Protein AF-A0A6N8Z4J7-F1 (afdb_monomer_lite)

Structure (mmCIF, N/CA/C/O backbone):
data_AF-A0A6N8Z4J7-F1
#
_entry.id   AF-A0A6N8Z4J7-F1
#
loop_
_atom_site.group_PDB
_atom_site.id
_atom_site.type_symbol
_atom_site.label_atom_id
_atom_site.label_alt_id
_atom_site.label_comp_id
_atom_site.label_asym_id
_atom_site.label_entity_id
_atom_site.label_seq_id
_atom_site.pdbx_PDB_ins_code
_atom_site.Cartn_x
_atom_site.Cartn_y
_atom_site.Cartn_z
_atom_site.occupancy
_atom_site.B_iso_or_equiv
_atom_site.auth_seq_id
_atom_site.auth_comp_id
_atom_site.auth_asym_id
_atom_site.auth_atom_id
_atom_site.pdbx_PDB_model_num
ATOM 1 N N . MET A 1 1 ? -6.215 8.181 -23.570 1.00 34.22 1 MET A N 1
ATOM 2 C CA . MET A 1 1 ? -7.420 8.150 -22.717 1.00 34.22 1 MET A CA 1
ATOM 3 C C . MET A 1 1 ? -6.942 7.757 -21.334 1.00 34.22 1 MET A C 1
ATOM 5 O O . MET A 1 1 ? -6.349 6.686 -21.263 1.00 34.22 1 MET A O 1
ATOM 9 N N . PRO A 1 2 ? -7.074 8.580 -20.283 1.00 39.25 2 PRO A N 1
ATOM 10 C CA . PRO A 1 2 ? -6.842 8.062 -18.947 1.00 39.25 2 PRO A CA 1
ATOM 11 C C . PRO A 1 2 ? -8.032 7.151 -18.633 1.00 39.25 2 PRO A C 1
ATOM 13 O O . PRO A 1 2 ? -9.180 7.585 -18.686 1.00 39.25 2 PRO A O 1
ATOM 16 N N . LYS A 1 3 ? -7.770 5.857 -18.452 1.00 40.53 3 LYS A N 1
ATOM 17 C CA . LYS A 1 3 ? -8.715 4.985 -17.760 1.00 40.53 3 LYS A CA 1
ATOM 18 C C . LYS A 1 3 ? -8.594 5.373 -16.293 1.00 40.53 3 LYS A C 1
ATOM 20 O O . LYS A 1 3 ? -7.505 5.238 -15.748 1.00 40.53 3 LYS A O 1
ATOM 25 N N . ASP A 1 4 ? -9.679 5.836 -15.689 1.00 45.12 4 ASP A N 1
ATOM 26 C CA . ASP A 1 4 ? -9.839 5.765 -14.239 1.00 45.12 4 ASP A CA 1
ATOM 27 C C . ASP A 1 4 ? -9.747 4.271 -13.869 1.00 45.12 4 ASP A C 1
ATOM 29 O O . ASP A 1 4 ? -10.698 3.509 -14.077 1.00 45.12 4 ASP A O 1
ATOM 33 N N . SER A 1 5 ? -8.557 3.799 -13.479 1.00 52.47 5 SER A N 1
ATOM 34 C CA . SER A 1 5 ? -8.307 2.395 -13.140 1.00 52.47 5 SER A CA 1
ATOM 35 C C . SER A 1 5 ? -8.577 2.167 -11.658 1.00 52.47 5 SER A C 1
ATOM 37 O O . SER A 1 5 ? -7.670 2.009 -10.851 1.00 52.47 5 SER A O 1
ATOM 39 N N . ASN A 1 6 ? -9.859 2.117 -11.295 1.00 56.72 6 ASN A N 1
ATOM 40 C CA . ASN A 1 6 ? -10.246 1.515 -10.022 1.00 56.72 6 ASN A CA 1
ATOM 41 C C . ASN A 1 6 ? -10.109 -0.004 -10.152 1.00 56.72 6 ASN A C 1
ATOM 43 O O . ASN A 1 6 ? -10.872 -0.642 -10.888 1.00 56.72 6 ASN A O 1
ATOM 47 N N . ARG A 1 7 ? -9.111 -0.577 -9.471 1.00 61.56 7 ARG A N 1
ATOM 48 C CA . ARG A 1 7 ? -8.841 -2.018 -9.476 1.00 61.56 7 ARG A CA 1
ATOM 49 C C . ARG A 1 7 ? -9.317 -2.648 -8.178 1.00 61.56 7 ARG A C 1
ATOM 51 O O . ARG A 1 7 ? -9.044 -2.168 -7.082 1.00 61.56 7 ARG A O 1
ATOM 58 N N . VAL A 1 8 ? -10.017 -3.761 -8.347 1.00 57.38 8 VAL A N 1
ATOM 59 C CA . VAL A 1 8 ? -10.501 -4.601 -7.258 1.00 57.38 8 VAL A CA 1
ATOM 60 C C . VAL A 1 8 ? -9.494 -5.708 -7.026 1.00 57.38 8 VAL A C 1
ATOM 62 O O . VAL A 1 8 ? -9.323 -6.552 -7.907 1.00 57.38 8 VAL A O 1
ATOM 65 N N . VAL A 1 9 ? -8.858 -5.728 -5.859 1.00 61.03 9 VAL A N 1
ATOM 66 C CA . VAL A 1 9 ? -8.014 -6.856 -5.458 1.00 61.03 9 VAL A CA 1
ATOM 67 C C . VAL A 1 9 ? -8.893 -7.833 -4.686 1.00 61.03 9 VAL A C 1
ATOM 69 O O . VAL A 1 9 ? -9.401 -7.521 -3.604 1.00 61.03 9 VAL A O 1
ATOM 72 N N . PHE A 1 10 ? -9.149 -8.994 -5.294 1.00 55.41 10 PHE A N 1
ATOM 73 C CA . PHE A 1 10 ? -9.914 -10.054 -4.649 1.00 55.41 10 PHE A CA 1
ATOM 74 C C . PHE A 1 10 ? -8.996 -10.885 -3.758 1.00 55.41 10 PHE A C 1
ATOM 76 O O . PHE A 1 10 ? -7.958 -11.347 -4.228 1.00 55.41 10 PHE A O 1
ATOM 83 N N . PRO A 1 11 ? -9.391 -11.124 -2.506 1.00 54.56 11 PRO A N 1
ATOM 84 C CA . PRO A 1 11 ? -8.636 -12.013 -1.653 1.00 54.56 11 PRO A CA 1
ATOM 85 C C . PRO A 1 11 ? -8.536 -13.474 -2.090 1.00 54.56 11 PRO A C 1
ATOM 87 O O . PRO A 1 11 ? -9.470 -13.983 -2.718 1.00 54.56 11 PRO A O 1
ATOM 90 N N . PRO A 1 12 ? -7.525 -14.197 -1.578 1.00 53.53 12 PRO A N 1
ATOM 91 C CA . PRO A 1 12 ? -7.574 -15.649 -1.411 1.00 53.53 12 PRO A CA 1
ATOM 92 C C . PRO A 1 12 ? -8.661 -16.099 -0.408 1.00 53.53 12 PRO A C 1
ATOM 94 O O . PRO A 1 12 ? -9.192 -15.309 0.377 1.00 53.53 12 PRO A O 1
ATOM 97 N N . GLU A 1 13 ? -9.009 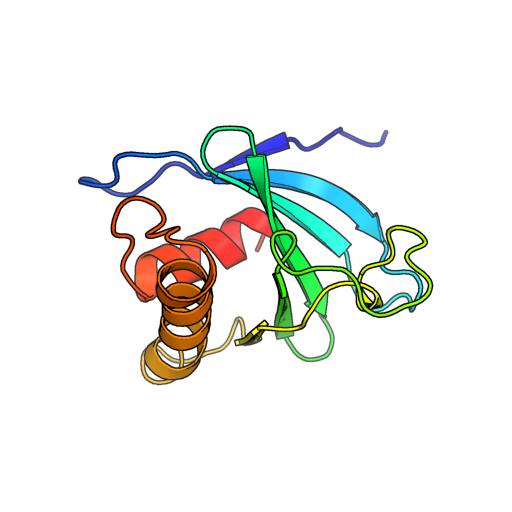-17.392 -0.420 1.00 47.62 13 GLU A N 1
ATOM 98 C CA . GLU A 1 13 ? -10.011 -17.976 0.490 1.00 47.62 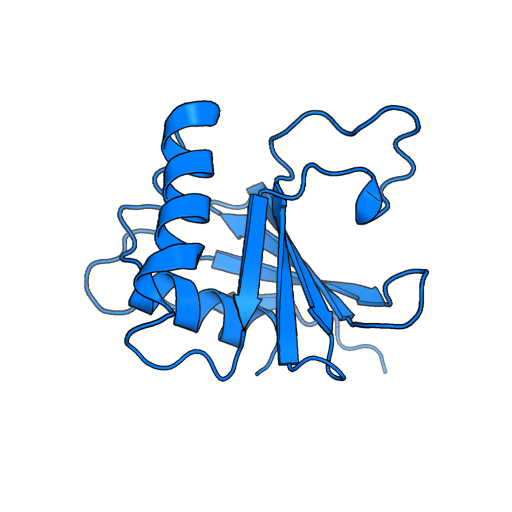13 GLU A CA 1
ATOM 99 C C . GLU A 1 13 ? -9.740 -17.634 1.971 1.00 47.62 13 GLU A C 1
ATOM 101 O O . GLU A 1 13 ? -8.672 -17.923 2.499 1.00 47.62 13 GLU A O 1
ATOM 106 N N . GLY A 1 14 ? -10.740 -17.069 2.663 1.00 51.16 14 GLY A N 1
ATOM 107 C CA . GLY A 1 14 ? -10.687 -16.771 4.105 1.00 51.16 14 GLY A CA 1
ATOM 108 C C . GLY A 1 14 ? -10.590 -15.284 4.458 1.00 51.16 14 GLY A C 1
ATOM 109 O O . GLY A 1 14 ? -10.905 -14.910 5.590 1.00 51.16 14 GLY A O 1
ATOM 110 N N . TRP A 1 15 ? -10.255 -14.420 3.500 1.00 63.72 15 TRP A N 1
ATOM 111 C CA . TRP A 1 15 ? -10.223 -12.979 3.732 1.00 63.72 15 TRP A CA 1
ATOM 112 C C . TRP A 1 15 ? -11.626 -12.368 3.687 1.00 63.72 15 TRP A C 1
ATOM 114 O O . TRP A 1 15 ? -12.416 -12.614 2.774 1.00 63.72 15 TRP A O 1
ATOM 124 N N . GLN A 1 16 ? -11.944 -11.536 4.674 1.00 58.53 16 GLN A N 1
ATOM 125 C CA . GLN A 1 16 ? -13.305 -11.020 4.835 1.00 58.53 16 GLN A CA 1
ATOM 126 C C . GLN A 1 16 ? -13.570 -9.717 4.076 1.00 58.53 16 GLN A C 1
ATOM 128 O O . GLN A 1 16 ? -14.713 -9.263 4.042 1.00 58.53 16 GLN A O 1
ATOM 133 N N . ASN A 1 17 ? -12.543 -9.066 3.524 1.00 63.91 17 ASN A N 1
ATOM 134 C CA . ASN A 1 17 ? -12.651 -7.691 3.049 1.00 63.91 17 ASN A CA 1
ATOM 135 C C . ASN A 1 17 ? -11.765 -7.429 1.826 1.00 63.91 17 ASN A C 1
ATOM 137 O O . ASN A 1 17 ? -10.759 -8.090 1.608 1.00 63.91 17 ASN A O 1
ATOM 141 N N . ARG A 1 18 ? -12.184 -6.453 1.024 1.00 70.62 18 ARG A N 1
ATOM 142 C CA . ARG A 1 18 ? -11.609 -6.090 -0.272 1.00 70.62 18 ARG A CA 1
ATOM 143 C C . ARG A 1 18 ? -10.680 -4.886 -0.119 1.00 70.62 18 ARG A C 1
ATOM 145 O O . ARG A 1 18 ? -11.041 -3.940 0.586 1.00 70.62 18 ARG A O 1
ATOM 152 N N . LEU A 1 19 ? -9.529 -4.928 -0.793 1.00 82.62 19 LEU A N 1
ATOM 153 C CA . LEU A 1 19 ? -8.728 -3.736 -1.058 1.00 82.62 19 LEU A CA 1
ATOM 154 C C . LEU A 1 19 ? -9.078 -3.191 -2.440 1.00 82.62 19 LEU A C 1
ATOM 156 O O . LEU A 1 19 ? -9.162 -3.933 -3.421 1.00 82.62 19 LEU A O 1
ATOM 160 N N . ASP A 1 20 ? -9.289 -1.885 -2.491 1.00 85.06 20 ASP A N 1
ATOM 161 C CA . ASP A 1 20 ? -9.532 -1.142 -3.720 1.00 85.06 20 ASP A CA 1
ATOM 162 C C . ASP A 1 20 ? -8.371 -0.185 -3.947 1.00 85.06 20 ASP A C 1
ATOM 164 O O . ASP A 1 20 ? -8.065 0.616 -3.067 1.00 85.06 20 ASP A O 1
ATOM 168 N N . ALA A 1 21 ? -7.733 -0.273 -5.110 1.00 88.94 21 ALA A N 1
ATOM 169 C CA . ALA A 1 21 ? -6.675 0.645 -5.507 1.00 88.94 21 ALA A CA 1
ATOM 170 C C . ALA A 1 21 ? -7.211 1.649 -6.529 1.00 88.94 21 ALA A C 1
ATOM 172 O O . ALA A 1 21 ? -7.809 1.257 -7.536 1.00 88.94 21 ALA A O 1
ATOM 173 N N . GLU A 1 22 ? -6.970 2.929 -6.273 1.00 89.56 22 GLU A N 1
ATOM 174 C CA . GLU A 1 22 ? -7.246 4.036 -7.183 1.00 89.56 22 GLU A CA 1
ATOM 175 C C . GLU A 1 22 ? -5.922 4.678 -7.598 1.00 89.56 22 GLU A C 1
ATOM 177 O O . GLU A 1 22 ? -5.134 5.119 -6.758 1.00 89.56 22 GLU A O 1
ATOM 182 N N . HIS A 1 23 ? -5.666 4.739 -8.903 1.00 87.50 23 HIS A N 1
ATOM 183 C CA . HIS A 1 23 ? -4.523 5.468 -9.439 1.00 87.50 23 HIS A CA 1
ATOM 184 C C . HIS A 1 23 ? -4.774 6.980 -9.355 1.00 87.50 23 HIS A C 1
ATOM 186 O O . HIS A 1 23 ? -5.635 7.520 -10.048 1.00 87.50 23 HIS A O 1
ATOM 192 N N . ILE A 1 24 ? -3.983 7.676 -8.536 1.00 85.94 24 ILE A N 1
ATOM 193 C CA . ILE A 1 24 ? -4.162 9.112 -8.254 1.00 85.94 24 ILE A CA 1
ATOM 194 C C . ILE A 1 24 ? -3.189 10.011 -9.034 1.00 85.94 24 ILE A C 1
ATOM 196 O O . ILE A 1 24 ? -3.210 11.236 -8.885 1.00 85.94 24 ILE A O 1
ATOM 200 N N . GLY A 1 25 ? -2.339 9.418 -9.878 1.00 82.12 25 GLY A N 1
ATOM 201 C CA . GLY A 1 25 ? -1.435 10.117 -10.788 1.00 82.12 25 GLY A CA 1
ATOM 202 C C . GLY A 1 25 ? 0.054 9.892 -10.503 1.00 82.12 25 GLY A C 1
ATOM 203 O O . GLY A 1 25 ? 0.425 9.094 -9.646 1.00 82.12 25 GLY A O 1
ATOM 204 N N . PRO A 1 26 ? 0.938 10.605 -11.220 1.00 79.44 26 PRO A N 1
ATOM 205 C CA . PRO A 1 26 ? 2.378 10.458 -11.057 1.00 79.44 26 PRO A CA 1
ATOM 206 C C . PRO A 1 26 ? 2.866 11.138 -9.778 1.00 79.44 26 PRO A C 1
ATOM 208 O O . PRO A 1 26 ? 2.407 12.233 -9.438 1.00 79.44 26 PRO A O 1
ATOM 211 N N . ASP A 1 27 ? 3.858 10.540 -9.118 1.00 77.75 27 ASP A N 1
ATOM 212 C CA . ASP A 1 27 ? 4.575 11.217 -8.040 1.00 77.75 27 ASP A CA 1
ATOM 213 C C . ASP A 1 27 ? 5.270 12.495 -8.555 1.00 77.75 27 ASP A C 1
ATOM 215 O O . ASP A 1 27 ? 5.795 12.544 -9.673 1.00 77.75 27 ASP A O 1
ATOM 219 N N . ARG A 1 28 ? 5.284 13.558 -7.737 1.00 59.25 28 ARG A N 1
ATOM 220 C CA . ARG A 1 28 ? 5.791 14.885 -8.136 1.00 59.25 28 ARG A CA 1
ATOM 221 C C . ARG A 1 28 ? 7.289 14.886 -8.438 1.00 59.25 28 ARG A C 1
ATOM 223 O O . ARG A 1 28 ? 7.750 15.794 -9.129 1.00 59.25 28 ARG A O 1
ATOM 230 N N . PHE A 1 29 ? 8.030 13.892 -7.950 1.00 58.75 29 PHE A N 1
ATOM 231 C CA . PHE A 1 29 ? 9.458 13.732 -8.216 1.00 58.75 29 PHE A CA 1
ATOM 232 C C . PHE A 1 29 ? 9.752 12.800 -9.400 1.00 58.75 29 PHE A C 1
ATOM 234 O O . PHE A 1 29 ? 10.915 12.600 -9.743 1.00 58.75 29 PHE A O 1
ATOM 241 N N . GLY A 1 30 ? 8.709 12.306 -10.082 1.00 57.47 30 GLY A N 1
ATOM 242 C CA . GLY A 1 30 ? 8.817 11.617 -11.369 1.00 57.47 30 GLY A CA 1
ATOM 243 C C . GLY A 1 30 ? 9.341 10.184 -11.294 1.00 57.47 30 GLY A C 1
ATOM 244 O O . GLY A 1 30 ? 9.707 9.634 -12.331 1.00 57.47 30 GLY A O 1
ATOM 245 N N . ASN A 1 31 ? 9.380 9.585 -10.103 1.00 63.19 31 ASN A N 1
ATOM 246 C CA . ASN A 1 31 ? 9.957 8.255 -9.904 1.00 63.19 31 ASN A CA 1
ATOM 247 C C . ASN A 1 31 ? 8.922 7.120 -9.887 1.00 63.19 31 ASN A C 1
ATOM 249 O O . ASN A 1 31 ? 9.317 5.965 -9.843 1.00 63.19 31 ASN A O 1
ATOM 253 N N . GLY A 1 32 ? 7.617 7.407 -9.970 1.00 75.69 32 GLY A N 1
ATOM 254 C CA . GLY A 1 32 ? 6.614 6.347 -9.892 1.00 75.69 32 GLY A CA 1
ATOM 255 C C . GLY A 1 32 ? 5.171 6.778 -10.112 1.00 75.69 32 GLY A C 1
ATOM 256 O O . GLY A 1 32 ? 4.860 7.970 -10.186 1.00 75.69 32 GLY A O 1
ATOM 257 N N . GLN A 1 33 ? 4.290 5.781 -10.210 1.00 84.00 33 GLN A N 1
ATOM 258 C CA . GLN A 1 33 ? 2.836 5.966 -10.180 1.00 84.00 33 GLN A CA 1
ATOM 259 C C . GLN A 1 33 ? 2.343 5.879 -8.731 1.00 84.00 33 GLN A C 1
ATOM 261 O O . GLN A 1 33 ? 2.793 5.007 -7.982 1.00 84.00 33 GLN A O 1
ATOM 266 N N . MET A 1 34 ? 1.444 6.786 -8.341 1.00 89.06 34 MET A N 1
ATOM 267 C CA . MET A 1 34 ? 0.829 6.799 -7.016 1.00 89.06 34 MET A CA 1
ATOM 268 C C . MET A 1 34 ? -0.522 6.091 -7.019 1.00 89.06 34 MET A C 1
ATOM 270 O O . MET A 1 34 ? -1.366 6.349 -7.880 1.00 89.06 34 MET A O 1
ATOM 274 N N . TYR A 1 35 ? -0.766 5.303 -5.976 1.00 90.88 35 TYR A N 1
ATOM 275 C CA . TYR A 1 35 ? -2.036 4.612 -5.770 1.00 90.88 35 TYR A CA 1
ATOM 276 C C . TYR A 1 35 ? -2.544 4.829 -4.349 1.00 90.88 35 TYR A C 1
ATOM 278 O O . TYR A 1 35 ? -1.792 4.630 -3.394 1.00 90.88 35 TYR A O 1
ATOM 286 N N . ASP A 1 36 ? -3.813 5.201 -4.206 1.00 92.69 36 ASP A N 1
ATOM 287 C CA . ASP A 1 36 ? -4.514 5.140 -2.925 1.00 92.69 36 ASP A CA 1
ATOM 288 C C . ASP A 1 36 ? -5.181 3.782 -2.786 1.00 92.69 36 ASP A C 1
ATOM 290 O O . ASP A 1 36 ? -5.965 3.369 -3.636 1.00 92.69 36 ASP A O 1
ATOM 294 N N . VAL A 1 37 ? -4.862 3.085 -1.701 1.00 92.38 37 VAL A N 1
ATOM 295 C CA . VAL A 1 37 ? -5.448 1.791 -1.379 1.00 92.38 37 VAL A CA 1
ATOM 296 C C . VAL A 1 37 ? -6.425 1.976 -0.234 1.00 92.38 37 VAL A C 1
ATOM 298 O O . VAL A 1 37 ? -6.073 2.442 0.857 1.00 92.38 37 VAL A O 1
ATOM 301 N N . SER A 1 38 ? -7.664 1.595 -0.502 1.00 91.25 38 SER A N 1
ATOM 302 C CA . SER A 1 38 ? -8.790 1.708 0.406 1.00 91.25 38 SER A CA 1
ATOM 303 C C . SER A 1 38 ? -9.183 0.351 0.965 1.00 91.25 38 SER A C 1
ATOM 305 O O . SER A 1 38 ? -9.201 -0.654 0.257 1.00 91.25 38 SER A O 1
ATOM 307 N N . TYR A 1 39 ? -9.549 0.343 2.241 1.00 88.25 39 TYR A N 1
ATOM 308 C CA . TYR A 1 39 ? -10.101 -0.800 2.952 1.00 88.25 39 TYR A CA 1
ATOM 309 C C . TYR A 1 39 ? -11.479 -0.413 3.482 1.00 88.25 39 TYR A C 1
ATOM 311 O O . TYR A 1 39 ? -11.630 0.620 4.130 1.00 88.25 39 TYR A O 1
ATOM 319 N N . ARG A 1 40 ? -12.509 -1.214 3.175 1.00 85.88 40 ARG A N 1
ATOM 320 C CA . ARG A 1 40 ? -13.916 -0.911 3.526 1.00 85.88 40 ARG A CA 1
ATOM 321 C C . ARG A 1 40 ? -14.393 0.466 3.028 1.00 85.88 40 ARG A C 1
ATOM 323 O O . ARG A 1 40 ? -15.192 1.125 3.686 1.00 85.88 40 ARG A O 1
ATOM 330 N N . GLY A 1 41 ? -13.913 0.875 1.852 1.00 84.50 41 GLY A N 1
ATOM 331 C CA . GLY A 1 41 ? -14.254 2.157 1.224 1.00 84.50 41 GLY A CA 1
ATOM 332 C C . GLY A 1 41 ? -13.496 3.365 1.779 1.00 84.50 41 GLY A C 1
ATOM 333 O O . GLY A 1 41 ? -13.776 4.487 1.373 1.00 84.50 41 GLY A O 1
ATOM 334 N N . GLU A 1 42 ? -12.540 3.147 2.679 1.00 87.81 42 GLU A N 1
ATOM 335 C CA . GLU A 1 42 ? -11.775 4.202 3.331 1.00 87.81 42 GLU A CA 1
ATOM 336 C C . GLU A 1 42 ? -10.285 4.100 2.966 1.00 87.81 42 GLU A C 1
ATOM 338 O O . GLU A 1 42 ? -9.701 3.028 3.155 1.00 87.81 42 GLU A O 1
ATOM 343 N N . PRO A 1 43 ? -9.631 5.180 2.500 1.00 90.00 43 PRO A N 1
ATOM 344 C CA . PRO A 1 43 ? -8.202 5.163 2.195 1.00 90.00 43 PRO A CA 1
ATOM 345 C C . PRO A 1 43 ? -7.360 4.856 3.440 1.00 90.00 43 PRO A C 1
ATOM 347 O O . PRO A 1 43 ? -7.442 5.555 4.456 1.00 90.00 43 PRO A O 1
ATOM 350 N N . VAL A 1 44 ? -6.526 3.817 3.361 1.00 93.31 44 VAL A N 1
ATOM 351 C CA . VAL A 1 44 ? -5.675 3.366 4.476 1.00 93.31 44 VAL A CA 1
ATOM 352 C C . VAL A 1 44 ? -4.194 3.582 4.201 1.00 93.31 44 VAL A C 1
ATOM 354 O O . VAL A 1 44 ? -3.471 4.069 5.077 1.00 93.31 44 VAL A O 1
ATOM 357 N N . ILE A 1 45 ? -3.738 3.285 2.986 1.00 94.25 45 ILE A N 1
ATOM 358 C CA . ILE A 1 45 ? -2.339 3.437 2.588 1.00 94.25 45 ILE A CA 1
ATOM 359 C C . ILE A 1 45 ? -2.235 4.067 1.205 1.00 94.25 45 ILE A C 1
ATOM 361 O O . ILE A 1 45 ? -3.108 3.893 0.362 1.00 94.25 45 ILE A O 1
ATOM 365 N N . ARG A 1 46 ? -1.136 4.782 0.981 1.00 93.19 46 ARG A N 1
ATOM 366 C CA . ARG A 1 46 ? -0.732 5.295 -0.323 1.00 93.19 46 ARG A CA 1
ATOM 367 C C . ARG A 1 46 ? 0.560 4.624 -0.745 1.00 93.19 46 ARG A C 1
ATOM 369 O O . ARG A 1 46 ? 1.493 4.522 0.058 1.00 93.19 46 ARG A O 1
ATOM 376 N N . LEU A 1 47 ? 0.607 4.196 -1.996 1.00 93.06 47 LEU A N 1
ATOM 377 C CA . LEU A 1 47 ? 1.724 3.487 -2.601 1.00 93.06 47 LEU A CA 1
ATOM 378 C C . LEU A 1 47 ? 2.395 4.360 -3.656 1.00 93.06 47 LEU A C 1
ATOM 380 O O . LEU A 1 47 ? 1.713 5.082 -4.379 1.00 93.06 47 LEU A O 1
ATOM 384 N N . VAL A 1 48 ? 3.715 4.247 -3.762 1.00 91.44 48 VAL A N 1
ATOM 385 C CA . VAL A 1 48 ? 4.492 4.655 -4.939 1.00 91.44 48 VAL A CA 1
ATOM 386 C C . VAL A 1 48 ? 5.377 3.490 -5.327 1.00 91.44 48 VAL A C 1
ATOM 388 O O . VAL A 1 48 ? 6.168 3.040 -4.499 1.00 91.44 48 VAL A O 1
ATOM 391 N N . TYR A 1 49 ? 5.255 3.025 -6.566 1.00 87.81 49 TYR A N 1
ATOM 392 C CA . TYR A 1 49 ? 6.199 2.073 -7.146 1.00 87.81 49 TYR A CA 1
ATOM 393 C C . TYR A 1 49 ? 7.324 2.817 -7.872 1.00 87.81 49 TYR A C 1
ATOM 395 O O . TYR A 1 49 ? 7.046 3.562 -8.813 1.00 87.81 49 TYR A O 1
ATOM 403 N N . ASP A 1 50 ? 8.568 2.597 -7.445 1.00 86.19 50 ASP A N 1
ATOM 404 C CA . ASP A 1 50 ? 9.784 3.048 -8.120 1.00 86.19 50 ASP A CA 1
ATOM 405 C C . ASP A 1 50 ? 10.367 1.918 -8.978 1.00 86.19 50 ASP A C 1
ATOM 407 O O . ASP A 1 50 ? 10.897 0.927 -8.472 1.00 86.19 50 ASP A O 1
ATOM 411 N N . ALA A 1 51 ? 10.285 2.088 -10.299 1.00 81.25 51 ALA A N 1
ATOM 412 C CA . ALA A 1 51 ? 10.7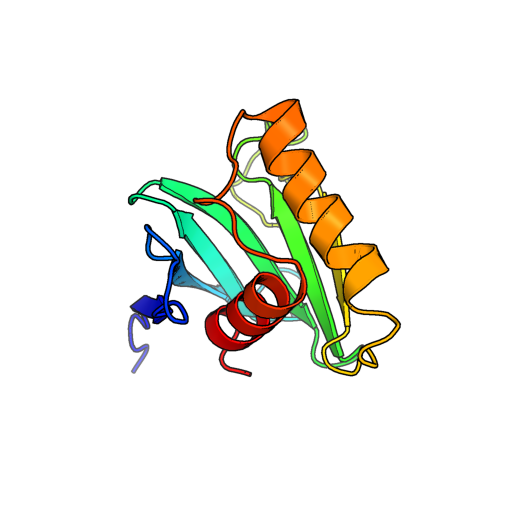61 1.107 -11.272 1.00 81.25 51 ALA A CA 1
ATOM 413 C C . ALA A 1 51 ? 12.291 1.050 -11.414 1.00 81.25 51 ALA A C 1
ATOM 415 O O . ALA A 1 51 ? 12.806 0.179 -12.111 1.00 81.25 51 ALA A O 1
ATOM 416 N N . ARG A 1 52 ? 13.039 1.999 -10.831 1.00 82.06 52 ARG A N 1
ATOM 417 C CA . ARG A 1 52 ? 14.511 1.973 -10.864 1.00 82.06 52 ARG A CA 1
ATOM 418 C C . ARG A 1 52 ? 15.071 1.012 -9.831 1.00 82.06 52 ARG A C 1
ATOM 420 O O . ARG A 1 52 ? 16.002 0.274 -10.142 1.00 82.06 52 ARG A O 1
ATOM 427 N N . ASP A 1 53 ? 14.495 1.059 -8.636 1.00 81.69 53 ASP A N 1
ATOM 428 C CA . ASP A 1 53 ? 14.927 0.264 -7.488 1.00 81.69 53 ASP A CA 1
ATOM 429 C C . ASP A 1 53 ? 14.060 -0.988 -7.291 1.00 81.69 53 ASP A C 1
ATOM 431 O O . ASP A 1 53 ? 14.401 -1.857 -6.490 1.00 81.69 53 ASP A O 1
ATOM 435 N N . ASP A 1 54 ? 12.981 -1.125 -8.071 1.00 86.50 54 ASP A N 1
ATOM 436 C CA . ASP A 1 54 ? 12.046 -2.243 -7.987 1.00 86.50 54 ASP A CA 1
ATOM 437 C C . ASP A 1 54 ? 11.413 -2.328 -6.583 1.00 86.50 54 ASP A C 1
ATOM 439 O O . ASP A 1 54 ? 11.339 -3.384 -5.944 1.00 86.50 54 ASP A O 1
ATOM 443 N N . GLU A 1 55 ? 10.955 -1.172 -6.089 1.00 89.75 55 GLU A N 1
ATOM 444 C CA . GLU A 1 55 ? 10.449 -0.984 -4.727 1.00 89.75 55 GLU A CA 1
ATOM 445 C C . GLU A 1 55 ? 9.100 -0.263 -4.685 1.00 89.75 55 GLU A C 1
ATOM 447 O O . GLU A 1 55 ? 8.852 0.714 -5.386 1.00 89.75 55 GLU A O 1
ATOM 452 N N . ILE A 1 56 ? 8.230 -0.714 -3.787 1.00 90.94 56 ILE A N 1
ATOM 453 C CA . ILE A 1 56 ? 6.976 -0.066 -3.423 1.00 90.94 56 ILE A CA 1
ATOM 454 C C . ILE A 1 56 ? 7.178 0.634 -2.083 1.00 90.94 56 ILE A C 1
ATOM 456 O O . ILE A 1 56 ? 7.347 -0.001 -1.039 1.00 90.94 56 ILE A O 1
ATOM 460 N N . THR A 1 57 ? 7.119 1.960 -2.092 1.00 92.12 57 THR A N 1
ATOM 461 C CA . THR A 1 57 ? 7.079 2.760 -0.869 1.00 92.12 57 THR A CA 1
ATOM 462 C C . THR A 1 57 ? 5.647 2.842 -0.355 1.00 92.12 57 THR A C 1
ATOM 464 O O . THR A 1 57 ? 4.742 3.236 -1.088 1.00 92.12 57 THR A O 1
ATOM 467 N N . VAL A 1 58 ? 5.448 2.538 0.928 1.00 93.62 58 VAL A N 1
ATOM 468 C CA . VAL A 1 58 ? 4.130 2.506 1.574 1.00 93.62 58 VAL A CA 1
ATOM 469 C C . VAL A 1 58 ? 4.027 3.602 2.629 1.00 93.62 58 VAL A C 1
ATOM 471 O O . VAL A 1 58 ? 4.812 3.658 3.587 1.00 93.62 58 VAL A O 1
ATOM 474 N N . ARG A 1 59 ? 3.021 4.468 2.486 1.00 93.38 59 ARG A N 1
ATOM 475 C CA . ARG A 1 59 ? 2.706 5.536 3.442 1.00 93.38 59 ARG A CA 1
ATOM 476 C C . ARG A 1 59 ? 1.314 5.364 4.036 1.00 93.38 59 ARG A C 1
ATOM 478 O O . ARG A 1 59 ? 0.394 4.930 3.357 1.00 93.38 59 ARG A O 1
ATOM 485 N N . CYS A 1 60 ? 1.164 5.711 5.310 1.00 94.56 60 CYS A N 1
ATOM 486 C CA . CYS A 1 60 ? -0.095 5.599 6.042 1.00 94.56 60 CYS A CA 1
ATOM 487 C C . CYS A 1 60 ? -0.952 6.853 5.863 1.00 94.56 60 CYS A C 1
ATOM 489 O O . CYS A 1 60 ? -0.539 7.935 6.289 1.00 94.56 60 CYS A O 1
ATOM 491 N N . LEU A 1 61 ? -2.157 6.697 5.314 1.00 92.88 61 LEU A N 1
ATOM 492 C CA . LEU A 1 61 ? -3.135 7.783 5.172 1.00 92.88 61 LEU A CA 1
ATOM 493 C C . LEU A 1 61 ? -3.929 8.038 6.463 1.00 92.88 61 LEU A C 1
ATOM 495 O O . LEU A 1 61 ? -4.516 9.104 6.623 1.00 92.88 61 LEU A O 1
ATOM 499 N N . ARG A 1 62 ? -3.915 7.089 7.410 1.00 92.06 62 ARG A N 1
ATOM 500 C CA . ARG A 1 62 ? -4.540 7.241 8.737 1.00 92.06 62 ARG A CA 1
ATOM 501 C C . ARG A 1 62 ? -3.689 8.053 9.716 1.00 92.06 62 ARG A C 1
ATOM 503 O O . ARG A 1 62 ? -4.195 8.553 10.721 1.00 92.06 62 ARG A O 1
ATOM 510 N N . CYS A 1 63 ? -2.391 8.181 9.450 1.00 91.25 63 CYS A N 1
ATOM 511 C CA . CYS A 1 63 ? -1.515 9.049 10.225 1.00 91.25 63 CYS A CA 1
ATOM 512 C C . CYS A 1 63 ? -1.763 10.526 9.871 1.00 91.25 63 CYS A C 1
ATOM 514 O O . CYS A 1 63 ? -1.939 10.842 8.693 1.00 91.25 63 CYS A O 1
ATOM 516 N N . PRO A 1 64 ? -1.691 11.455 10.846 1.00 86.88 64 PRO A N 1
ATOM 517 C CA . PRO A 1 64 ? -1.703 12.882 10.551 1.00 86.88 64 PRO A CA 1
ATOM 518 C C . PRO A 1 64 ? -0.572 13.241 9.575 1.00 86.88 64 PRO A C 1
ATOM 520 O O . PRO A 1 64 ? 0.553 12.757 9.764 1.00 86.88 64 PRO A O 1
ATOM 523 N N . PRO A 1 65 ? -0.829 14.086 8.563 1.00 83.94 65 PRO A N 1
ATOM 524 C CA . PRO A 1 65 ? 0.213 14.501 7.643 1.00 83.94 65 PRO A CA 1
ATOM 525 C C . PRO A 1 65 ? 1.279 15.339 8.365 1.00 83.94 65 PRO A C 1
ATOM 527 O O . PRO A 1 65 ? 0.983 16.134 9.262 1.00 83.94 65 PRO A O 1
ATOM 530 N N . GLN A 1 66 ? 2.534 15.159 7.965 1.00 77.81 66 GLN A N 1
ATOM 531 C CA . GLN A 1 66 ? 3.658 15.988 8.376 1.00 77.81 66 GLN A CA 1
ATOM 532 C C . GLN A 1 66 ? 3.404 17.416 7.867 1.00 77.81 66 GLN A C 1
ATOM 534 O O . GLN A 1 66 ? 2.890 17.611 6.768 1.00 77.81 66 GLN A O 1
ATOM 539 N N . ALA A 1 67 ? 3.650 18.414 8.720 1.00 57.53 67 ALA A N 1
ATOM 540 C CA . ALA A 1 67 ? 3.200 19.792 8.521 1.00 57.53 67 ALA A CA 1
ATOM 541 C C . ALA A 1 67 ? 3.470 20.326 7.094 1.00 57.53 67 ALA A C 1
ATOM 543 O O . ALA A 1 67 ? 4.566 20.147 6.576 1.00 57.53 67 ALA A O 1
ATOM 544 N N . GLN A 1 68 ? 2.487 21.053 6.532 1.00 59.19 68 GLN A N 1
ATOM 545 C CA . GLN A 1 68 ? 2.350 21.485 5.119 1.00 59.19 68 GLN A CA 1
ATOM 546 C C . GLN A 1 68 ? 1.634 20.498 4.173 1.00 59.19 68 GLN A C 1
ATOM 548 O O . GLN A 1 68 ? 2.006 20.371 3.011 1.00 59.19 68 GLN A O 1
ATOM 553 N N . ALA A 1 69 ? 0.552 19.868 4.644 1.00 57.38 69 ALA A N 1
ATOM 554 C CA . ALA A 1 69 ? -0.284 18.971 3.846 1.00 57.38 69 ALA A CA 1
ATOM 555 C C . ALA A 1 69 ? -0.861 19.664 2.594 1.00 57.38 69 ALA A C 1
ATOM 557 O O . ALA A 1 69 ? -1.822 20.431 2.667 1.00 57.38 69 ALA A O 1
ATOM 558 N N . GLY A 1 70 ? -0.271 19.377 1.438 1.00 63.16 70 GLY A N 1
ATOM 559 C CA . GLY A 1 70 ? -0.799 19.702 0.115 1.00 63.16 70 GLY A CA 1
ATOM 560 C C . GLY A 1 70 ? -1.398 18.483 -0.588 1.00 63.16 70 GLY A C 1
ATOM 561 O O . GLY A 1 70 ? -1.610 18.539 -1.799 1.00 63.16 70 GLY A O 1
ATOM 562 N N . GLY A 1 71 ? -1.597 17.380 0.144 1.00 68.00 71 GLY A N 1
ATOM 563 C CA . GLY A 1 71 ? -2.045 16.093 -0.389 1.00 68.00 71 GLY A CA 1
ATOM 564 C C . GLY A 1 71 ? -0.954 15.341 -1.155 1.00 68.00 71 GLY A C 1
ATOM 565 O O . GLY A 1 71 ? -1.274 14.480 -1.975 1.00 68.00 71 GLY A O 1
ATOM 566 N N . ARG A 1 72 ? 0.324 15.679 -0.940 1.00 77.50 72 ARG A N 1
ATOM 567 C CA . ARG A 1 72 ? 1.468 15.034 -1.600 1.00 77.50 72 ARG A CA 1
ATOM 568 C C . ARG A 1 72 ? 1.757 13.684 -0.966 1.00 77.50 72 ARG A C 1
ATOM 570 O O . ARG A 1 72 ? 1.377 13.436 0.173 1.00 77.50 72 ARG A O 1
ATOM 577 N N . PHE A 1 73 ? 2.465 12.822 -1.688 1.00 82.19 73 PHE A N 1
ATOM 578 C CA . PHE A 1 73 ? 2.914 11.546 -1.146 1.00 82.19 73 PHE A CA 1
ATOM 579 C C . PHE A 1 73 ? 3.746 11.744 0.126 1.00 82.19 73 PHE A C 1
ATOM 581 O O . PHE A 1 73 ? 3.479 11.117 1.149 1.00 82.19 73 PHE A O 1
ATOM 588 N N . GLU A 1 74 ? 4.699 12.678 0.104 1.00 84.69 74 GLU A N 1
ATOM 589 C CA . GLU A 1 74 ? 5.656 12.896 1.192 1.00 84.69 74 GLU A CA 1
ATOM 590 C C . GLU A 1 74 ? 5.023 13.398 2.482 1.00 84.69 74 GLU A C 1
ATOM 592 O O . GLU A 1 74 ? 5.602 13.199 3.553 1.00 84.69 74 GLU A O 1
ATOM 597 N N . ASP A 1 75 ? 3.838 13.999 2.375 1.00 85.75 75 ASP A N 1
ATOM 598 C CA . ASP A 1 75 ? 3.104 14.553 3.505 1.00 85.75 75 ASP A CA 1
ATOM 599 C C . ASP A 1 75 ? 2.683 13.438 4.475 1.00 85.75 75 ASP A C 1
ATOM 601 O O . ASP A 1 75 ? 2.535 13.677 5.668 1.00 85.75 75 ASP A O 1
ATOM 605 N N . TYR A 1 76 ? 2.517 12.201 4.005 1.00 88.62 76 TYR A N 1
ATOM 606 C CA . TYR A 1 76 ? 2.055 11.087 4.833 1.00 88.62 76 TYR A CA 1
ATOM 607 C C . TYR A 1 76 ? 3.211 10.318 5.465 1.00 88.62 76 TYR A C 1
ATOM 609 O O . TYR A 1 76 ? 4.303 10.219 4.910 1.00 88.62 76 TYR A O 1
ATOM 617 N N . ARG A 1 77 ? 2.999 9.713 6.636 1.00 91.06 77 ARG A N 1
ATOM 618 C CA . ARG A 1 77 ? 4.054 8.948 7.315 1.00 91.06 77 ARG A CA 1
ATOM 619 C C . ARG A 1 77 ? 4.437 7.711 6.498 1.00 91.06 77 ARG A C 1
ATOM 621 O O . ARG A 1 77 ? 3.596 6.847 6.278 1.00 91.06 77 ARG A O 1
ATOM 628 N N . MET A 1 78 ? 5.712 7.580 6.129 1.00 92.31 78 MET A N 1
ATOM 629 C CA . MET A 1 78 ? 6.255 6.328 5.590 1.00 92.31 78 MET A CA 1
ATOM 630 C C . MET A 1 78 ? 6.262 5.241 6.663 1.00 92.31 78 MET A C 1
ATOM 632 O O . MET A 1 78 ? 6.786 5.446 7.762 1.00 92.31 78 MET A O 1
ATOM 636 N N . ILE A 1 79 ? 5.668 4.092 6.341 1.00 93.06 79 ILE A N 1
ATOM 637 C CA . ILE A 1 79 ? 5.518 2.963 7.268 1.00 93.06 79 ILE A CA 1
ATOM 638 C C . ILE A 1 79 ? 6.291 1.723 6.821 1.00 93.06 79 ILE A C 1
ATOM 640 O O . ILE A 1 79 ? 6.756 0.965 7.679 1.00 93.06 79 ILE A O 1
ATOM 644 N N . GLY A 1 80 ? 6.564 1.585 5.523 1.00 91.62 80 GLY A N 1
ATOM 645 C CA . GLY A 1 80 ? 7.424 0.528 5.003 1.00 91.62 80 GLY A CA 1
ATOM 646 C C . GLY A 1 80 ? 7.839 0.740 3.552 1.00 91.62 80 GLY A C 1
ATOM 647 O O . GLY A 1 80 ? 7.340 1.637 2.874 1.00 91.62 80 GLY A O 1
ATOM 648 N N . ILE A 1 81 ? 8.773 -0.101 3.118 1.00 91.19 81 ILE A N 1
ATOM 649 C CA . ILE A 1 81 ? 9.235 -0.236 1.737 1.00 91.19 81 ILE A CA 1
ATOM 650 C C . ILE A 1 81 ? 9.249 -1.732 1.431 1.00 91.19 81 ILE A C 1
ATOM 652 O O . ILE A 1 81 ? 9.672 -2.528 2.272 1.00 91.19 81 ILE A O 1
ATOM 656 N N . VAL A 1 82 ? 8.754 -2.116 0.261 1.00 90.19 82 VAL A N 1
ATOM 657 C CA . VAL A 1 82 ? 8.619 -3.507 -0.169 1.00 90.19 82 VAL A CA 1
ATOM 658 C C . VAL A 1 82 ? 9.290 -3.658 -1.527 1.00 90.19 82 VAL A C 1
ATOM 660 O O . VAL A 1 82 ? 8.844 -3.054 -2.491 1.00 90.19 82 VAL A O 1
ATOM 663 N N . SER A 1 83 ? 10.351 -4.459 -1.622 1.00 88.25 83 SER A N 1
ATOM 664 C CA . SER A 1 83 ? 10.962 -4.766 -2.921 1.00 88.25 83 SER A CA 1
ATOM 665 C C . SER A 1 83 ? 10.124 -5.803 -3.667 1.00 88.25 83 SER A C 1
ATOM 667 O O . SER A 1 83 ? 9.749 -6.816 -3.080 1.00 88.25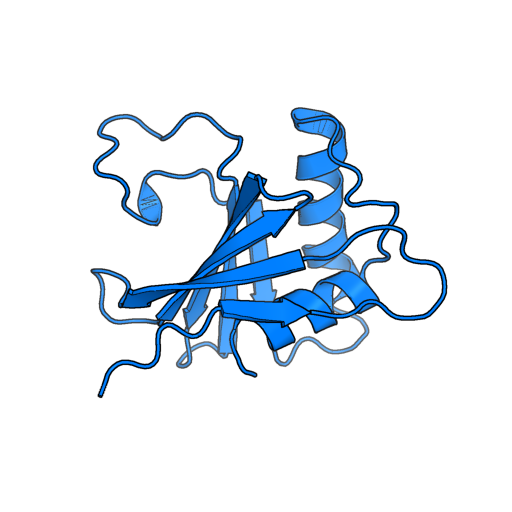 83 SER A O 1
ATOM 669 N N . ILE A 1 84 ? 9.863 -5.588 -4.957 1.00 82.88 84 ILE A N 1
ATOM 670 C CA . ILE A 1 84 ? 9.090 -6.523 -5.794 1.00 82.88 84 ILE A CA 1
ATOM 671 C C . ILE A 1 84 ? 9.876 -7.817 -6.044 1.00 82.88 84 ILE A C 1
ATOM 673 O O . ILE A 1 84 ? 9.300 -8.891 -6.176 1.00 82.88 84 ILE A O 1
ATOM 677 N N . ASN A 1 85 ? 11.210 -7.720 -6.020 1.00 78.44 85 ASN A N 1
ATOM 678 C CA . ASN A 1 85 ? 12.133 -8.847 -6.133 1.00 78.44 85 ASN A CA 1
ATOM 679 C C . ASN A 1 85 ? 12.481 -9.447 -4.763 1.00 78.44 85 ASN A C 1
ATOM 681 O O . ASN A 1 85 ? 13.432 -10.229 -4.645 1.00 78.44 85 ASN A O 1
ATOM 685 N N . ALA A 1 86 ? 11.748 -9.075 -3.706 1.00 70.44 86 ALA A N 1
ATOM 686 C CA . ALA A 1 86 ? 11.921 -9.676 -2.397 1.00 70.44 86 ALA A CA 1
ATOM 687 C C . ALA A 1 86 ? 11.773 -11.195 -2.523 1.00 70.44 86 ALA A C 1
ATOM 689 O O . ALA A 1 86 ? 10.735 -11.722 -2.916 1.00 70.44 86 ALA A O 1
ATOM 690 N N . THR A 1 87 ? 12.830 -11.923 -2.165 1.00 64.94 87 THR A N 1
ATOM 691 C CA . THR A 1 87 ? 12.716 -13.375 -2.012 1.00 64.94 87 THR A CA 1
ATOM 692 C C . THR A 1 87 ? 11.671 -13.679 -0.936 1.00 64.94 87 THR A C 1
ATOM 694 O O . THR A 1 87 ? 11.449 -12.860 -0.043 1.00 64.94 87 THR A O 1
ATOM 697 N N . ALA A 1 88 ? 11.072 -14.874 -0.951 1.00 60.56 88 ALA A N 1
ATOM 698 C CA . ALA A 1 88 ? 10.117 -15.302 0.082 1.00 60.56 88 ALA A CA 1
ATOM 699 C C . ALA A 1 88 ? 10.664 -15.178 1.527 1.00 60.56 88 ALA A C 1
ATOM 701 O O . ALA A 1 88 ? 9.900 -15.187 2.484 1.00 60.56 88 ALA A O 1
ATOM 702 N N . LEU A 1 89 ? 11.985 -15.035 1.694 1.00 60.09 89 LEU A N 1
ATOM 703 C CA . LEU A 1 89 ? 12.653 -14.765 2.969 1.00 60.09 89 LEU A CA 1
ATOM 704 C C . LEU A 1 89 ? 12.630 -13.283 3.392 1.00 60.09 89 LEU A C 1
ATOM 706 O O . LEU A 1 89 ? 12.749 -12.996 4.579 1.00 60.09 89 LEU A O 1
ATOM 710 N N . LEU A 1 90 ? 12.516 -12.343 2.448 1.00 64.50 90 LEU A N 1
ATOM 711 C CA . LEU A 1 90 ? 12.531 -10.894 2.693 1.00 64.50 90 LEU A CA 1
ATOM 712 C C . LEU A 1 90 ? 11.126 -10.296 2.838 1.00 64.50 90 LEU A C 1
ATOM 714 O O . LEU A 1 90 ? 10.965 -9.306 3.554 1.00 64.50 90 LEU A O 1
ATOM 718 N N . VAL A 1 91 ? 10.119 -10.906 2.203 1.00 62.78 91 VAL A N 1
ATOM 719 C CA . VAL A 1 91 ? 8.705 -10.513 2.343 1.00 62.78 91 VAL A CA 1
ATOM 720 C C . VAL A 1 91 ? 8.284 -10.407 3.822 1.00 62.78 91 VAL A C 1
ATOM 722 O O . VAL A 1 91 ? 7.846 -9.324 4.222 1.00 62.78 91 VAL A O 1
ATOM 725 N N . PRO A 1 92 ? 8.554 -11.408 4.690 1.00 60.38 92 PRO A N 1
ATOM 726 C CA . PRO A 1 92 ? 8.124 -11.405 6.091 1.00 60.38 92 PRO A CA 1
ATOM 727 C C . PRO A 1 92 ? 8.881 -10.413 6.988 1.00 60.38 92 PRO A C 1
ATOM 729 O O . PRO A 1 92 ? 8.720 -10.439 8.203 1.00 60.38 92 PRO A O 1
ATOM 732 N N . MET A 1 93 ? 9.757 -9.558 6.452 1.00 64.81 93 MET A N 1
ATOM 733 C CA . MET A 1 93 ? 10.407 -8.509 7.249 1.00 64.81 93 MET A CA 1
ATOM 734 C C . MET A 1 93 ? 9.729 -7.149 7.090 1.00 64.81 93 MET A C 1
ATOM 736 O O . MET A 1 93 ? 9.713 -6.353 8.032 1.00 64.81 93 MET A O 1
ATOM 740 N N . ASN A 1 94 ? 9.150 -6.879 5.919 1.00 78.94 94 ASN A N 1
ATOM 741 C CA . ASN A 1 94 ? 8.633 -5.555 5.585 1.00 78.94 94 ASN A CA 1
ATOM 742 C C . ASN A 1 94 ? 7.106 -5.490 5.645 1.00 78.94 94 ASN A C 1
ATOM 744 O O . ASN A 1 94 ? 6.569 -4.536 6.215 1.00 78.94 94 ASN A O 1
ATOM 748 N N . THR A 1 95 ? 6.401 -6.507 5.144 1.00 86.44 95 THR A N 1
ATOM 749 C CA . THR A 1 95 ? 4.934 -6.557 5.207 1.00 86.44 95 THR A CA 1
ATOM 750 C C . THR A 1 95 ? 4.379 -6.677 6.630 1.00 86.44 95 THR A C 1
ATOM 752 O O . THR A 1 95 ? 3.532 -5.843 6.967 1.00 86.44 95 THR A O 1
ATOM 755 N N . PRO A 1 96 ? 4.903 -7.525 7.543 1.00 88.31 96 PRO A N 1
ATOM 756 C CA . PRO A 1 96 ? 4.378 -7.565 8.909 1.00 88.31 96 PRO A CA 1
ATOM 757 C C . PRO A 1 96 ? 4.630 -6.272 9.674 1.00 88.31 96 PRO A C 1
ATOM 759 O O . PRO A 1 96 ? 3.851 -5.912 10.551 1.00 88.31 96 PRO A O 1
ATOM 762 N N . ARG A 1 97 ? 5.685 -5.513 9.350 1.00 90.00 97 ARG A N 1
ATOM 763 C CA . ARG A 1 97 ? 5.911 -4.198 9.965 1.00 90.00 97 ARG A CA 1
ATOM 764 C C . ARG A 1 97 ? 4.832 -3.192 9.554 1.00 90.00 97 ARG A C 1
ATOM 766 O O . ARG A 1 97 ? 4.406 -2.392 10.389 1.00 90.00 97 ARG A O 1
ATOM 773 N N . ILE A 1 98 ? 4.407 -3.227 8.291 1.00 92.25 98 ILE A N 1
ATOM 774 C CA . ILE A 1 98 ? 3.320 -2.390 7.771 1.00 92.25 98 ILE A CA 1
ATOM 775 C C . ILE A 1 98 ? 1.997 -2.795 8.427 1.00 92.25 98 ILE A C 1
ATOM 777 O O . ILE A 1 98 ? 1.323 -1.938 8.996 1.00 92.25 98 ILE A O 1
ATOM 781 N N . LEU A 1 99 ? 1.669 -4.090 8.425 1.00 91.69 99 LEU A N 1
ATOM 782 C CA . LEU A 1 99 ? 0.450 -4.615 9.049 1.00 91.69 99 LEU A CA 1
ATOM 783 C C . LEU A 1 99 ? 0.408 -4.305 10.547 1.00 91.69 99 LEU A C 1
ATOM 785 O O . LEU A 1 99 ? -0.563 -3.737 11.034 1.00 91.69 99 LEU A O 1
ATOM 789 N N . LYS A 1 100 ? 1.506 -4.550 11.270 1.00 92.31 100 LYS A N 1
ATOM 790 C CA . LYS A 1 100 ? 1.633 -4.206 12.691 1.00 92.31 100 LYS A CA 1
ATOM 791 C C . LYS A 1 100 ? 1.429 -2.715 12.945 1.00 92.31 100 LYS A C 1
ATOM 793 O O . LYS A 1 100 ? 0.826 -2.356 13.948 1.00 92.31 100 LYS A O 1
ATOM 798 N N . HIS A 1 101 ? 1.916 -1.835 12.068 1.00 94.31 101 HIS A N 1
ATOM 799 C CA . HIS A 1 101 ? 1.645 -0.404 12.201 1.00 94.31 101 HIS A CA 1
ATOM 800 C C . HIS A 1 101 ? 0.144 -0.105 12.105 1.00 94.31 101 HIS A C 1
ATOM 802 O O . HIS A 1 101 ? -0.377 0.617 12.952 1.00 94.31 101 HIS A O 1
ATOM 808 N N . LEU A 1 102 ? -0.544 -0.652 11.100 1.00 93.06 102 LEU A N 1
ATOM 809 C CA . LEU A 1 102 ? -1.980 -0.439 10.904 1.00 93.06 102 LEU A CA 1
ATOM 810 C C . LEU A 1 102 ? -2.794 -0.984 12.089 1.00 93.06 102 LEU A C 1
ATOM 812 O O . LEU A 1 102 ? -3.620 -0.258 12.647 1.00 93.06 102 LEU A O 1
ATOM 816 N N . THR A 1 103 ? -2.476 -2.190 12.559 1.00 92.12 103 THR A N 1
ATOM 817 C CA . THR A 1 103 ? -3.141 -2.808 13.711 1.00 92.12 103 THR A CA 1
ATOM 818 C C . THR A 1 103 ? -2.871 -2.047 15.010 1.00 92.12 103 THR A C 1
ATOM 820 O O . THR A 1 103 ? -3.810 -1.656 15.698 1.00 92.12 103 THR A O 1
ATOM 823 N N . ASP A 1 104 ? -1.609 -1.784 15.356 1.00 93.12 104 ASP A N 1
ATOM 824 C CA . ASP A 1 104 ? -1.259 -1.228 16.670 1.00 93.12 104 ASP A CA 1
ATOM 825 C C . ASP A 1 104 ? -1.613 0.258 16.803 1.00 93.12 104 ASP A C 1
ATOM 827 O O . ASP A 1 104 ? -1.947 0.724 17.892 1.00 93.12 104 ASP A O 1
ATOM 831 N N . VAL A 1 105 ? -1.484 1.026 15.715 1.00 92.31 105 VAL A N 1
ATOM 832 C CA . VAL A 1 105 ? -1.670 2.486 15.746 1.00 92.31 105 VAL A CA 1
ATOM 833 C C . VAL A 1 105 ? -3.108 2.873 15.420 1.00 92.31 105 VAL A C 1
ATOM 835 O O . VAL A 1 105 ? -3.609 3.855 15.971 1.00 92.31 105 VAL A O 1
ATOM 838 N N . HIS A 1 106 ? -3.772 2.122 14.540 1.00 92.38 106 HIS A N 1
ATOM 839 C CA . HIS A 1 106 ? -5.092 2.479 14.020 1.00 92.38 106 HIS A CA 1
ATOM 840 C C . HIS A 1 106 ? -6.180 1.438 14.319 1.00 92.38 106 HIS A C 1
ATOM 842 O O . HIS A 1 106 ? -7.347 1.718 14.063 1.00 92.38 106 HIS A O 1
ATOM 848 N N . GLY A 1 107 ? -5.838 0.277 14.892 1.00 87.75 107 GLY A N 1
ATOM 849 C CA . GLY A 1 107 ? -6.794 -0.816 15.099 1.00 87.75 107 GLY A CA 1
ATOM 850 C C . GLY A 1 107 ? -7.244 -1.478 13.793 1.00 87.75 107 GLY A C 1
ATOM 851 O O . GLY A 1 107 ? -8.281 -2.133 13.773 1.00 87.75 107 GLY A O 1
ATOM 852 N N . GLU A 1 108 ? -6.495 -1.278 12.706 1.00 85.94 108 GLU A N 1
ATOM 853 C CA . GLU A 1 108 ? -6.829 -1.750 11.361 1.00 85.94 108 GLU A CA 1
ATOM 854 C C . GLU A 1 108 ? -6.089 -3.068 11.086 1.00 85.94 108 GLU A C 1
ATOM 856 O O . GLU A 1 108 ? -4.937 -3.061 10.659 1.00 85.94 108 GLU A O 1
ATOM 861 N N . ASP A 1 109 ? -6.752 -4.202 11.330 1.00 85.12 109 ASP A N 1
ATOM 862 C CA . ASP A 1 109 ? -6.200 -5.555 11.119 1.00 85.12 109 ASP A CA 1
ATOM 863 C C . ASP A 1 109 ? -6.308 -6.057 9.669 1.00 85.12 109 ASP A C 1
ATOM 865 O O . ASP A 1 109 ? -5.933 -7.191 9.364 1.00 85.12 109 ASP A O 1
ATOM 869 N N . LEU A 1 110 ? -6.878 -5.230 8.787 1.00 85.00 110 LEU A N 1
ATOM 870 C CA . LEU A 1 110 ? -7.181 -5.537 7.389 1.00 85.00 110 LEU A CA 1
ATOM 871 C C . LEU A 1 110 ? -7.878 -6.895 7.197 1.00 85.00 110 LEU A C 1
ATOM 873 O O . LEU A 1 110 ? -7.663 -7.577 6.199 1.00 85.00 110 LEU A O 1
ATOM 877 N N . GLY A 1 111 ? -8.708 -7.317 8.154 1.00 81.00 111 GLY A N 1
ATOM 878 C CA . GLY A 1 111 ? -9.428 -8.586 8.073 1.00 81.00 111 GLY A CA 1
ATOM 879 C C . GLY A 1 111 ? -8.537 -9.814 8.260 1.00 81.00 111 GLY A C 1
ATOM 880 O O . GLY A 1 111 ? -8.909 -10.889 7.792 1.00 81.00 111 GLY A O 1
ATOM 881 N N . GLY A 1 112 ? -7.384 -9.655 8.917 1.00 79.19 112 GLY A N 1
ATOM 882 C CA . GLY A 1 112 ? -6.470 -10.742 9.263 1.00 79.19 112 GLY A CA 1
ATOM 883 C C . GLY A 1 112 ? -5.635 -11.250 8.091 1.00 79.19 112 GLY A C 1
ATOM 884 O O . GLY A 1 112 ? -5.355 -12.445 8.043 1.00 79.19 112 GLY A O 1
ATOM 885 N N . ILE A 1 113 ? -5.272 -10.373 7.146 1.00 82.44 113 ILE A N 1
ATOM 886 C CA . ILE A 1 113 ? -4.385 -10.753 6.037 1.00 82.44 113 ILE A CA 1
ATOM 887 C C . ILE A 1 113 ? -3.036 -11.242 6.557 1.00 82.44 113 ILE A C 1
ATOM 889 O O . ILE A 1 113 ? -2.498 -10.666 7.506 1.00 82.44 113 ILE A O 1
ATOM 893 N N . ASP A 1 114 ? -2.477 -12.270 5.920 1.00 83.62 114 ASP A N 1
ATOM 894 C CA . ASP A 1 114 ? -1.099 -12.666 6.181 1.00 83.62 114 ASP A CA 1
ATOM 895 C C . ASP A 1 114 ? -0.085 -11.850 5.361 1.00 83.62 114 ASP A C 1
ATOM 897 O O . ASP A 1 114 ? -0.412 -11.089 4.450 1.00 83.62 114 ASP A O 1
ATOM 901 N N . ASP A 1 115 ? 1.187 -11.985 5.716 1.00 85.06 115 ASP A N 1
ATOM 902 C CA . ASP A 1 115 ? 2.272 -11.187 5.150 1.00 85.06 115 ASP A CA 1
ATOM 903 C C . ASP A 1 115 ? 2.478 -11.396 3.642 1.00 85.06 115 ASP A C 1
ATOM 905 O O . ASP A 1 115 ? 2.904 -10.463 2.951 1.00 85.06 115 ASP A O 1
ATOM 909 N N . MET A 1 116 ? 2.216 -12.609 3.143 1.00 83.94 116 MET A N 1
ATOM 910 C CA . MET A 1 116 ? 2.407 -12.989 1.741 1.00 83.94 116 MET A CA 1
ATOM 911 C C . MET A 1 116 ? 1.230 -12.537 0.889 1.00 83.94 116 MET A C 1
ATOM 913 O O . MET A 1 116 ? 1.425 -11.987 -0.195 1.00 83.94 116 MET A O 1
ATOM 917 N N . ASP A 1 117 ? 0.015 -12.712 1.392 1.00 83.94 117 ASP A N 1
ATOM 918 C CA . ASP A 1 117 ? -1.184 -12.208 0.741 1.00 83.94 117 ASP A CA 1
ATOM 919 C C . ASP A 1 117 ? -1.144 -10.685 0.665 1.00 83.94 117 ASP A C 1
ATOM 921 O O . ASP A 1 117 ? -1.464 -10.103 -0.375 1.00 83.94 117 ASP A O 1
ATOM 925 N N . PHE A 1 118 ? -0.689 -10.021 1.734 1.00 87.94 118 PHE A N 1
ATOM 926 C CA . PHE A 1 118 ? -0.569 -8.568 1.738 1.00 87.94 118 PHE A CA 1
ATOM 927 C C . PHE A 1 118 ? 0.476 -8.100 0.730 1.00 87.94 118 PHE A C 1
ATOM 929 O O . PHE A 1 118 ? 0.232 -7.141 0.001 1.00 87.94 118 PHE A O 1
ATOM 936 N N . PHE A 1 119 ? 1.609 -8.801 0.630 1.00 88.12 119 PHE A N 1
ATOM 937 C CA . PHE A 1 119 ? 2.612 -8.545 -0.402 1.00 88.12 119 PHE A CA 1
ATOM 938 C C . PHE A 1 119 ? 2.022 -8.632 -1.814 1.00 88.12 119 PHE 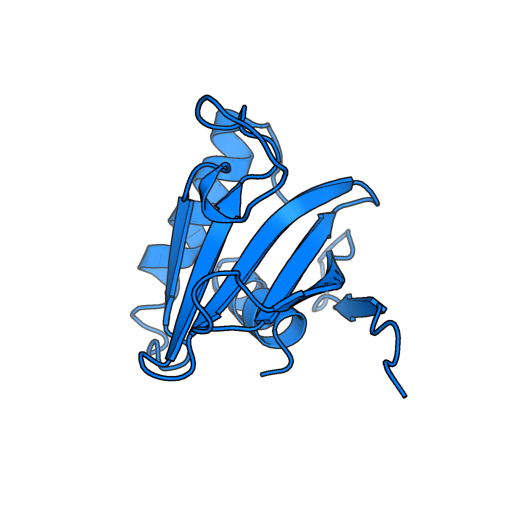A C 1
ATOM 940 O O . PHE A 1 119 ? 2.162 -7.687 -2.588 1.00 88.1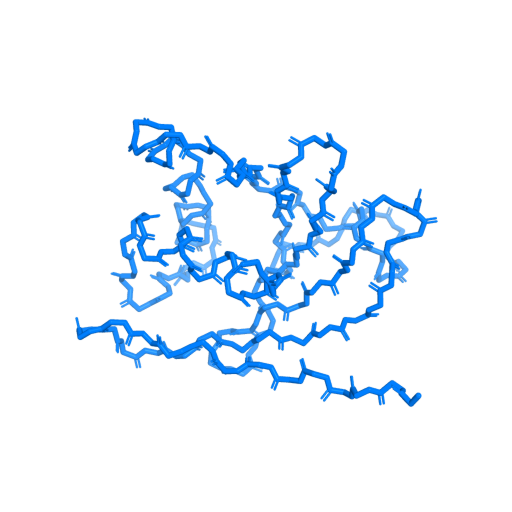2 119 PHE A O 1
ATOM 947 N N . ASN A 1 120 ? 1.311 -9.718 -2.126 1.00 84.94 120 ASN A N 1
ATOM 948 C CA . ASN A 1 120 ? 0.673 -9.898 -3.431 1.00 84.94 120 ASN A CA 1
ATOM 949 C C . ASN A 1 120 ? -0.359 -8.798 -3.709 1.00 84.94 120 ASN A C 1
ATOM 951 O O . ASN A 1 120 ? -0.397 -8.259 -4.812 1.00 84.94 120 ASN A O 1
ATOM 955 N N . CYS A 1 121 ? -1.128 -8.386 -2.696 1.00 86.75 121 CYS A N 1
ATOM 956 C CA . CYS A 1 121 ? -2.060 -7.272 -2.831 1.00 86.75 121 CYS A CA 1
ATOM 957 C C . CYS A 1 121 ? -1.350 -5.962 -3.192 1.00 86.75 121 CYS A C 1
ATOM 959 O O . CYS A 1 121 ? -1.871 -5.205 -4.006 1.00 86.75 121 CYS A O 1
ATOM 961 N N . LEU A 1 122 ? -0.179 -5.676 -2.611 1.00 89.12 122 LEU A N 1
ATOM 962 C CA . LEU A 1 122 ? 0.594 -4.478 -2.952 1.00 89.12 122 LEU A CA 1
ATOM 963 C C . LEU A 1 122 ? 1.055 -4.501 -4.416 1.00 89.12 122 LEU A C 1
ATOM 965 O O . LEU A 1 122 ? 0.955 -3.473 -5.084 1.00 89.12 122 LEU A O 1
ATOM 969 N N . LEU A 1 123 ? 1.503 -5.657 -4.917 1.00 88.12 123 LEU A N 1
ATOM 970 C CA . LEU A 1 123 ? 1.853 -5.830 -6.332 1.00 88.12 123 LEU A CA 1
ATOM 971 C C . LEU A 1 123 ? 0.634 -5.591 -7.233 1.00 88.12 123 LEU A C 1
ATOM 973 O O . LEU A 1 123 ? 0.685 -4.756 -8.136 1.00 88.12 123 LEU A O 1
ATOM 977 N N . ASP A 1 124 ? -0.493 -6.232 -6.912 1.00 86.31 124 ASP A N 1
ATOM 978 C CA . ASP A 1 124 ? -1.749 -6.085 -7.649 1.00 86.31 124 ASP A CA 1
ATOM 979 C C . ASP A 1 124 ? -2.247 -4.632 -7.682 1.00 86.31 124 ASP A C 1
ATOM 981 O O . ASP A 1 124 ? -2.714 -4.159 -8.723 1.00 86.31 124 ASP A O 1
ATOM 985 N N . CYS A 1 125 ? -2.137 -3.912 -6.558 1.00 87.38 125 CYS A N 1
ATOM 986 C CA . CYS A 1 125 ? -2.499 -2.495 -6.453 1.00 87.38 125 CYS A CA 1
ATOM 987 C C . CYS A 1 125 ? -1.630 -1.609 -7.354 1.00 87.38 125 CYS A C 1
ATOM 989 O O . CYS A 1 125 ? -2.118 -0.603 -7.861 1.00 87.38 125 CYS A O 1
ATOM 991 N N . CYS A 1 126 ? -0.361 -1.974 -7.552 1.00 84.62 126 CYS A N 1
ATOM 992 C CA . CYS A 1 126 ? 0.585 -1.244 -8.394 1.00 84.62 126 CYS A CA 1
ATOM 993 C C . CYS A 1 126 ? 0.596 -1.692 -9.866 1.00 84.62 126 CYS A C 1
ATOM 995 O O . CYS A 1 126 ? 1.396 -1.164 -10.637 1.00 84.62 126 CYS A O 1
ATOM 997 N N . GLU A 1 127 ? -0.297 -2.608 -10.259 1.00 83.00 127 GLU A N 1
ATOM 998 C CA . GLU A 1 127 ? -0.370 -3.204 -11.602 1.00 83.00 127 GLU A CA 1
ATOM 999 C C . GLU A 1 127 ? 0.886 -4.008 -12.009 1.00 83.00 127 GLU A C 1
ATOM 1001 O O . GLU A 1 127 ? 1.242 -4.044 -13.190 1.00 83.00 127 GLU A O 1
ATOM 1006 N N . LEU A 1 128 ? 1.533 -4.661 -11.036 1.00 78.62 128 LEU A N 1
ATOM 1007 C CA . LEU A 1 128 ? 2.739 -5.483 -11.212 1.00 78.62 128 LEU A CA 1
ATOM 1008 C C . LEU A 1 128 ? 2.453 -6.988 -11.245 1.00 78.62 128 LEU A C 1
ATOM 1010 O O . LEU A 1 128 ? 1.431 -7.417 -10.665 1.00 78.62 128 LEU A O 1
#

Radius of gyration: 13.79 Å; chains: 1; bounding box: 29×40×39 Å

Sequence (128 aa):
MPKDSNRVVFPPEGWQNRLDAEHIGPDRFGNGQMYDVSYRGEPVIRLVYDARDDEITVRCLRCPPQAQAGGRFEDYRMIGIVSINATALLVPMNTPRILKHLTDVHGEDLGGIDDMDFFNCLLDCCEL

Secondary structure (DSSP, 8-state):
-----EEEEPPPTT----EEEEEEEE-TTSSEEEEEEEETTEEEEEEEEETTTTEEEEEESSSPPPSS-SS-GGGSEEEEEEETT--TTTHHHHHHHHHHHHHHHH---TTT--HHHHHHHHHHHTT-

pLDDT: mean 79.25, std 14.46, range [34.22, 94.56]

Foldseek 3Di:
DDDQDFDWDDFDPQFDWIKTWTFPAAAPVRQFTKIFIDTPNHGAWIWGQGPVQQKIWIFGPPDQFDPPDPVHPNRTHTQFMDHPPQDPVRLVVTQVSSQCCCCVVPVCNSRVDDSVRSSVVSCVSRVD